Protein AF-D1FQF5-F1 (afdb_monomer_lite)

Foldseek 3Di:
DDWFDKAFPDDDQFKTKIKTAPDPCSVPDPCQVVADWQDKDKDWAADFKDKDKAASPPFAFGMKMKMKGHFPPPKDKTKDDQDPNRRITIMIIGGHGIIMMIITGGDPVVVVPD

Secondary structure (DSSP, 8-state):
-B--EEEEEEE-SSEEEEEEESSGGGGT-GGGTTSPEEEEEEEEESSS--EEEEE-TTS-EEEEEEEEEESSS--EEEEEEEETTTTEEEEEEE-SSEEEEEEEEE-TTTTT--

Radius of gyration: 13.71 Å; chains: 1; bounding box: 36×29×36 Å

Structure (mmCIF, N/CA/C/O backbone):
data_AF-D1FQF5-F1
#
_entry.id   AF-D1FQF5-F1
#
loop_
_atom_site.group_PDB
_atom_site.id
_atom_site.type_symbol
_atom_site.label_atom_id
_atom_site.label_alt_id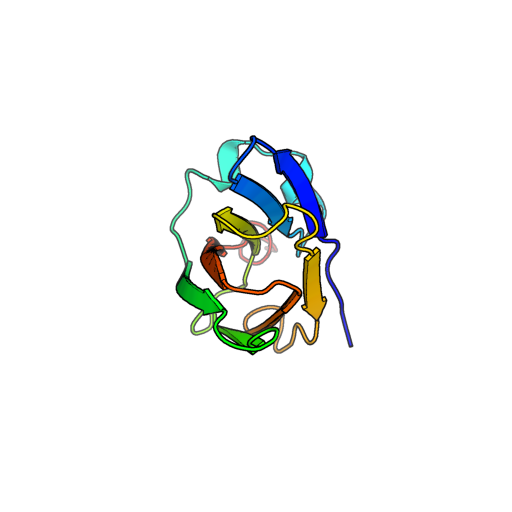
_atom_site.label_comp_id
_atom_site.label_asym_id
_atom_site.label_entity_id
_atom_site.label_seq_id
_atom_site.pdbx_PDB_ins_code
_atom_site.Cartn_x
_atom_site.Cartn_y
_atom_site.Cartn_z
_atom_site.occupancy
_atom_site.B_iso_or_equiv
_atom_site.auth_seq_id
_atom_site.auth_comp_id
_atom_site.auth_asym_id
_atom_site.auth_atom_id
_atom_site.pdbx_PDB_model_num
ATOM 1 N N . ILE A 1 1 ? -10.683 -15.275 5.434 1.00 58.03 1 ILE A N 1
ATOM 2 C CA . ILE A 1 1 ? -9.570 -14.389 5.011 1.00 58.03 1 ILE A CA 1
ATOM 3 C C . ILE A 1 1 ? -10.173 -13.305 4.136 1.00 58.03 1 ILE A C 1
ATOM 5 O O . ILE A 1 1 ? -10.857 -13.656 3.186 1.00 58.03 1 ILE A O 1
ATOM 9 N N . TYR A 1 2 ? -9.998 -12.029 4.478 1.00 70.50 2 TYR A N 1
ATOM 10 C CA . TYR A 1 2 ? -10.491 -10.929 3.647 1.00 70.50 2 TYR A CA 1
ATOM 11 C C . TYR A 1 2 ? -9.377 -10.439 2.708 1.00 70.50 2 TYR A C 1
ATOM 13 O O . TYR A 1 2 ? -8.240 -10.237 3.147 1.00 70.50 2 TYR A O 1
ATOM 21 N N . SER A 1 3 ? -9.710 -10.266 1.428 1.00 77.06 3 SER A N 1
ATOM 22 C CA . SER A 1 3 ? -8.819 -9.786 0.369 1.00 77.06 3 SER A CA 1
ATOM 23 C C . SER A 1 3 ? -9.442 -8.532 -0.247 1.00 77.06 3 SER A C 1
ATOM 25 O O . SER A 1 3 ? -10.386 -8.668 -1.024 1.00 77.06 3 SER A O 1
ATOM 27 N N . PRO A 1 4 ? -8.993 -7.315 0.115 1.00 77.38 4 PRO A N 1
ATOM 28 C CA . PRO A 1 4 ? -9.527 -6.099 -0.482 1.00 77.38 4 PRO A CA 1
ATOM 29 C C . PRO A 1 4 ? -9.270 -6.072 -1.978 1.00 77.38 4 PRO A C 1
ATOM 31 O O . PRO A 1 4 ? -8.273 -6.601 -2.473 1.00 77.38 4 PRO A O 1
ATOM 34 N N . ALA A 1 5 ? -10.169 -5.404 -2.690 1.00 80.00 5 ALA A N 1
ATOM 35 C CA . ALA A 1 5 ? -9.998 -5.197 -4.110 1.00 80.00 5 ALA A CA 1
ATOM 36 C C . ALA A 1 5 ? -8.831 -4.226 -4.360 1.00 80.00 5 ALA A C 1
ATOM 38 O O . ALA A 1 5 ? -8.759 -3.137 -3.775 1.00 80.00 5 ALA A O 1
ATOM 39 N N . VAL A 1 6 ? -7.919 -4.648 -5.235 1.00 83.81 6 VAL A N 1
ATOM 40 C CA . VAL A 1 6 ? -6.778 -3.864 -5.708 1.00 83.81 6 VAL A CA 1
ATOM 41 C C . VAL A 1 6 ? -7.063 -3.455 -7.145 1.00 83.81 6 VAL A C 1
ATOM 43 O O . VAL A 1 6 ? -7.310 -4.302 -7.999 1.00 83.81 6 VAL A O 1
ATOM 46 N N . TRP A 1 7 ? -7.019 -2.156 -7.413 1.00 80.44 7 TRP A N 1
ATOM 47 C CA . TRP A 1 7 ? -7.372 -1.583 -8.706 1.00 80.44 7 TRP A CA 1
ATOM 48 C C . TRP A 1 7 ? -6.175 -0.831 -9.265 1.00 80.44 7 TRP A C 1
ATOM 50 O O . TRP A 1 7 ? -5.660 0.084 -8.624 1.00 80.44 7 TRP A O 1
ATOM 60 N N . GLN A 1 8 ? -5.726 -1.186 -10.468 1.00 83.88 8 GLN A N 1
ATOM 61 C CA . GLN A 1 8 ? -4.747 -0.365 -11.174 1.00 83.88 8 GLN A CA 1
ATOM 62 C C . GLN A 1 8 ? -5.419 0.949 -11.580 1.00 83.88 8 GLN A C 1
ATOM 64 O O . GLN A 1 8 ? -6.383 0.935 -12.341 1.00 83.88 8 GLN A O 1
ATOM 69 N N . HIS A 1 9 ? -4.904 2.079 -11.100 1.00 79.94 9 HIS A N 1
ATOM 70 C CA . HIS A 1 9 ? -5.506 3.385 -11.375 1.00 79.94 9 HIS A CA 1
ATOM 71 C C . HIS A 1 9 ? -4.713 4.201 -12.404 1.00 79.94 9 HIS A C 1
ATOM 73 O O . HIS A 1 9 ? -5.243 5.140 -12.989 1.00 79.94 9 HIS A O 1
ATOM 79 N N . SER A 1 10 ? -3.423 3.906 -12.598 1.00 84.56 10 SER A N 1
ATOM 80 C CA . SER A 1 10 ? -2.608 4.551 -13.633 1.00 84.56 10 SER A CA 1
ATOM 81 C C . SER A 1 10 ? -1.369 3.729 -13.967 1.00 84.56 10 SER A C 1
ATOM 83 O O . SER A 1 10 ? -0.883 2.948 -13.145 1.00 84.56 10 SER A O 1
ATOM 85 N N . ARG A 1 11 ? -0.855 3.920 -15.184 1.00 86.00 11 ARG A N 1
ATOM 86 C CA . ARG A 1 11 ? 0.350 3.263 -15.683 1.00 86.00 11 ARG A CA 1
ATOM 87 C C . ARG A 1 11 ? 1.102 4.182 -16.640 1.00 86.00 11 ARG A C 1
ATOM 89 O O . ARG A 1 11 ? 0.494 4.794 -17.512 1.00 86.00 11 ARG A O 1
ATOM 96 N N . THR A 1 12 ? 2.416 4.242 -16.481 1.00 85.94 12 THR A N 1
ATOM 97 C CA . THR A 1 12 ? 3.375 4.807 -17.437 1.00 85.94 12 THR A CA 1
ATOM 98 C C . THR A 1 12 ? 4.284 3.688 -17.958 1.00 85.94 12 THR A C 1
ATOM 100 O O . THR A 1 12 ? 4.120 2.522 -17.590 1.00 85.94 12 THR A O 1
ATOM 103 N N . SER A 1 13 ? 5.251 4.018 -18.816 1.00 80.38 13 SER A N 1
ATOM 104 C CA . SER A 1 13 ? 6.217 3.049 -19.355 1.00 80.38 13 SER A CA 1
ATOM 105 C C . SER A 1 13 ? 7.047 2.342 -18.277 1.00 80.38 13 SER A C 1
ATOM 107 O O . SER A 1 13 ? 7.427 1.194 -18.472 1.00 80.38 13 SER A O 1
ATOM 109 N N . ASN A 1 14 ? 7.301 2.996 -17.139 1.00 85.25 14 ASN A N 1
ATOM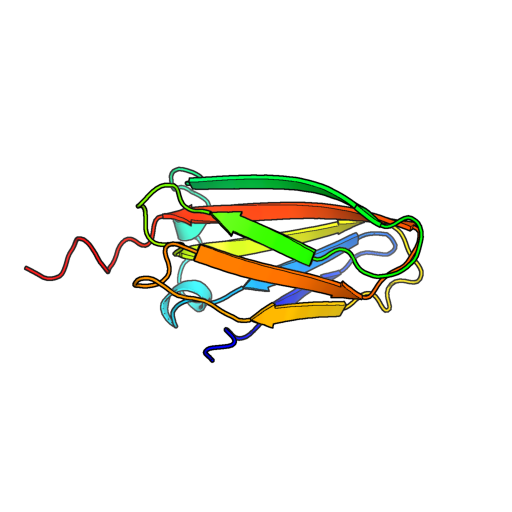 110 C CA . ASN A 1 14 ? 8.176 2.490 -16.078 1.00 85.25 14 ASN A CA 1
ATOM 111 C C . ASN A 1 14 ? 7.507 2.377 -14.703 1.00 85.25 14 ASN A C 1
ATOM 113 O O . ASN A 1 14 ? 8.170 1.981 -13.749 1.00 85.25 14 ASN A O 1
ATOM 117 N N . GLN A 1 15 ? 6.235 2.753 -14.570 1.00 89.25 15 GLN A N 1
ATOM 118 C CA . GLN A 1 15 ? 5.563 2.816 -13.279 1.00 89.25 15 GLN A CA 1
ATOM 119 C C . GLN A 1 15 ? 4.111 2.371 -13.392 1.00 89.25 15 GLN A C 1
ATOM 121 O O . GLN A 1 15 ? 3.383 2.781 -14.295 1.00 89.25 15 GLN A O 1
ATOM 126 N N . VAL A 1 16 ? 3.660 1.594 -12.416 1.00 88.81 16 VAL A N 1
ATOM 127 C CA . VAL A 1 16 ? 2.257 1.222 -12.242 1.00 88.81 16 VAL A CA 1
ATOM 128 C C . VAL A 1 16 ? 1.810 1.671 -10.862 1.00 88.81 16 VAL A C 1
ATOM 130 O O . VAL A 1 16 ? 2.519 1.464 -9.877 1.00 88.81 16 VAL A O 1
ATOM 133 N N . LYS A 1 17 ? 0.635 2.293 -10.780 1.00 88.94 17 LYS A N 1
ATOM 134 C CA . LYS A 1 17 ? 0.034 2.667 -9.504 1.00 88.94 17 LYS A CA 1
ATOM 135 C C . LYS A 1 17 ? -1.285 1.943 -9.289 1.00 88.94 17 LYS A C 1
ATOM 137 O O . LYS A 1 17 ? -2.151 1.912 -10.170 1.00 88.94 17 LYS A O 1
ATOM 142 N N . PHE A 1 18 ? -1.442 1.422 -8.084 1.00 87.44 18 PHE A N 1
ATOM 143 C CA . PHE A 1 18 ? -2.615 0.710 -7.618 1.00 87.44 18 PHE A CA 1
ATOM 144 C C . PHE A 1 18 ? -3.250 1.450 -6.448 1.00 87.44 18 PHE A C 1
ATOM 146 O O . PHE A 1 18 ? -2.556 2.000 -5.591 1.00 87.44 18 PHE A O 1
ATOM 153 N N . CYS A 1 19 ? -4.573 1.410 -6.404 1.00 85.19 19 CYS A N 1
ATOM 154 C CA . CYS A 1 19 ? -5.358 1.747 -5.231 1.00 85.19 19 CYS A CA 1
ATOM 155 C C . CYS A 1 19 ? -5.824 0.452 -4.573 1.00 85.19 19 CYS A C 1
ATOM 157 O O . CYS A 1 19 ? -6.314 -0.457 -5.244 1.00 85.19 19 CYS A O 1
ATOM 159 N N . LEU A 1 20 ? -5.693 0.377 -3.257 1.00 83.50 20 LEU A N 1
ATOM 160 C CA . LEU A 1 20 ? -6.241 -0.700 -2.453 1.00 83.50 20 LEU A CA 1
ATOM 161 C C . LEU A 1 20 ? -7.406 -0.162 -1.634 1.00 83.50 20 LEU A C 1
ATOM 163 O O . LEU A 1 20 ? -7.238 0.711 -0.777 1.00 83.50 20 LEU A O 1
ATOM 167 N N . ASN A 1 21 ? -8.585 -0.718 -1.897 1.00 74.94 21 ASN A N 1
ATOM 168 C CA . ASN A 1 21 ? -9.804 -0.353 -1.198 1.00 74.94 21 ASN A CA 1
ATOM 169 C C . ASN A 1 21 ? -10.053 -1.344 -0.078 1.00 74.94 21 ASN A C 1
ATOM 171 O O . ASN A 1 21 ? -10.636 -2.406 -0.285 1.00 74.94 21 ASN A O 1
ATOM 175 N N . THR A 1 22 ? -9.633 -0.979 1.126 1.00 69.19 22 THR A N 1
ATOM 176 C CA . THR A 1 22 ? -10.102 -1.664 2.332 1.00 69.19 22 THR A CA 1
ATOM 177 C C . THR A 1 22 ? -11.581 -1.363 2.596 1.00 69.19 22 THR A C 1
ATOM 179 O O . THR A 1 22 ? -12.258 -2.142 3.253 1.00 69.19 22 THR A O 1
ATOM 182 N N . TYR A 1 23 ? -12.115 -0.263 2.052 1.00 69.81 23 TYR A N 1
ATOM 183 C CA . TYR A 1 23 ? -13.515 0.141 2.193 1.00 69.81 23 TYR A CA 1
ATOM 184 C C . TYR A 1 23 ? -14.019 0.836 0.918 1.00 69.81 23 TYR A C 1
ATOM 186 O O . TYR A 1 23 ? -13.252 1.507 0.225 1.00 69.81 23 TYR A O 1
ATOM 194 N N . ASP A 1 24 ? -15.322 0.750 0.639 1.00 65.25 24 ASP A N 1
ATOM 195 C CA . ASP A 1 24 ? -15.937 1.254 -0.605 1.00 65.25 24 ASP A CA 1
ATOM 196 C C . ASP A 1 24 ? -15.773 2.765 -0.842 1.00 65.25 24 ASP A C 1
ATOM 198 O O . ASP A 1 24 ? -15.776 3.230 -1.984 1.00 65.25 24 ASP A O 1
ATOM 202 N N . TYR A 1 25 ? -15.602 3.562 0.219 1.00 68.50 25 TYR A N 1
ATOM 203 C CA . TYR A 1 25 ? -15.465 5.020 0.104 1.00 68.50 25 TYR A CA 1
ATOM 204 C C . TYR A 1 25 ? -14.140 5.457 -0.543 1.00 68.50 25 TYR A C 1
ATOM 206 O O . TYR A 1 25 ? -14.040 6.584 -1.040 1.00 68.50 25 TYR A O 1
ATOM 214 N N . CYS A 1 26 ? -13.137 4.575 -0.560 1.00 67.81 26 CYS A N 1
ATOM 215 C CA . CYS A 1 26 ? -11.823 4.838 -1.138 1.00 67.81 26 CYS A CA 1
ATOM 216 C C . CYS A 1 26 ? -11.887 5.162 -2.638 1.00 67.81 26 CYS A C 1
ATOM 218 O O . CYS A 1 26 ? -11.076 5.938 -3.133 1.00 67.81 26 CYS A O 1
ATOM 220 N N . ASN A 1 27 ? -12.914 4.665 -3.336 1.00 58.69 27 ASN A N 1
ATOM 221 C CA . ASN A 1 27 ? -13.178 4.969 -4.743 1.00 58.69 27 ASN A CA 1
ATOM 222 C C . ASN A 1 27 ? -13.800 6.351 -4.990 1.00 58.69 27 ASN A C 1
ATOM 224 O O . ASN A 1 27 ? -13.822 6.814 -6.126 1.00 58.69 27 ASN A O 1
ATOM 228 N N . LYS A 1 28 ? -14.361 6.997 -3.962 1.00 56.69 28 LYS A N 1
ATOM 229 C CA . LYS A 1 28 ? -15.226 8.180 -4.126 1.00 56.69 28 LYS A CA 1
ATOM 230 C C . LYS A 1 28 ? -14.602 9.479 -3.626 1.00 56.69 28 LYS A C 1
ATOM 232 O O . LYS A 1 28 ? -15.234 10.526 -3.713 1.00 56.69 28 LYS A O 1
ATOM 237 N N . THR A 1 29 ? -13.390 9.440 -3.072 1.00 52.81 29 THR A N 1
ATOM 238 C CA . THR A 1 29 ? -12.817 10.603 -2.385 1.00 52.81 29 THR A CA 1
ATOM 239 C C . THR A 1 29 ? -11.353 10.850 -2.758 1.00 52.81 29 THR A C 1
ATOM 241 O O . THR A 1 29 ? -10.442 10.222 -2.233 1.00 52.81 29 THR A O 1
ATOM 244 N N . ASN A 1 30 ? -11.105 11.882 -3.578 1.00 54.28 30 ASN A N 1
ATOM 245 C CA . ASN A 1 30 ? -9.764 12.472 -3.763 1.00 54.28 30 ASN A CA 1
ATOM 246 C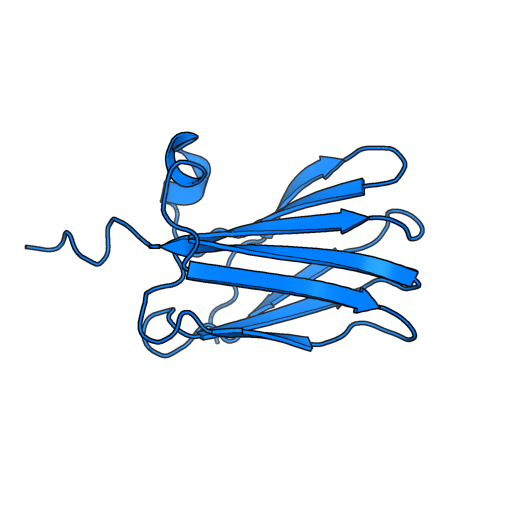 C . ASN A 1 30 ? -9.146 12.957 -2.429 1.00 54.28 30 ASN A C 1
ATOM 248 O O . ASN A 1 30 ? -7.932 13.096 -2.305 1.00 54.28 30 ASN A O 1
ATOM 252 N N . ASN A 1 31 ? -9.987 13.157 -1.408 1.00 54.88 31 ASN A N 1
ATOM 253 C CA . ASN A 1 31 ? -9.631 13.603 -0.059 1.00 54.88 31 ASN A CA 1
ATOM 254 C C . ASN A 1 31 ? -8.928 12.551 0.812 1.00 54.88 31 ASN A C 1
ATOM 256 O O . ASN A 1 31 ? -8.598 12.845 1.959 1.00 54.88 31 ASN A O 1
ATOM 260 N N . VAL A 1 32 ? -8.710 11.321 0.341 1.00 55.56 32 VAL A N 1
ATOM 261 C CA . VAL A 1 32 ? -7.968 10.348 1.159 1.00 55.56 32 VAL A CA 1
ATOM 262 C C . VAL A 1 32 ? -6.473 10.669 1.185 1.00 55.56 32 VAL A C 1
ATOM 264 O O . VAL A 1 32 ? -5.828 10.521 2.220 1.00 55.56 32 VAL A O 1
ATOM 267 N N . ARG A 1 33 ? -5.943 11.218 0.086 1.00 59.06 33 ARG A N 1
ATOM 268 C CA . ARG A 1 33 ? -4.532 11.621 -0.047 1.00 59.06 33 ARG A CA 1
ATOM 269 C C . ARG A 1 33 ? -4.146 12.829 0.808 1.00 59.06 33 ARG A C 1
ATOM 271 O O . ARG A 1 33 ? -2.962 13.068 1.013 1.00 59.06 33 ARG A O 1
ATOM 278 N N . THR A 1 34 ? -5.121 13.591 1.302 1.00 59.09 34 THR A N 1
ATOM 279 C CA . THR A 1 34 ? -4.894 14.786 2.133 1.00 59.09 34 THR A CA 1
ATOM 280 C C . THR A 1 34 ? -4.804 14.466 3.628 1.00 59.09 34 THR A C 1
ATOM 282 O O . THR A 1 34 ? -4.677 15.368 4.452 1.00 59.09 34 THR A O 1
ATOM 285 N N . ARG A 1 35 ? -4.883 13.183 4.002 1.00 67.69 35 ARG A N 1
ATOM 286 C CA . ARG A 1 35 ? -4.916 12.719 5.395 1.00 67.69 35 ARG A CA 1
ATOM 287 C C . ARG A 1 35 ? -3.548 12.239 5.874 1.00 67.69 35 ARG A C 1
ATOM 289 O O . ARG A 1 35 ? -2.645 11.968 5.084 1.00 67.69 35 ARG A O 1
ATOM 296 N N . ALA A 1 36 ? -3.429 12.084 7.193 1.00 72.69 36 ALA A N 1
ATOM 297 C CA . ALA A 1 36 ? -2.240 11.526 7.819 1.00 72.69 36 ALA A CA 1
ATOM 298 C C . ALA A 1 36 ? -1.981 10.097 7.319 1.00 72.69 36 ALA A C 1
ATOM 300 O O . ALA A 1 36 ? -2.853 9.221 7.366 1.00 72.69 36 ALA A O 1
ATOM 301 N N . LYS A 1 37 ? -0.758 9.877 6.843 1.00 87.56 37 LYS A N 1
ATOM 302 C CA . LYS A 1 37 ? -0.258 8.560 6.466 1.00 87.56 37 LYS A CA 1
ATOM 303 C C . LYS A 1 37 ? -0.011 7.753 7.739 1.00 87.56 37 LYS A C 1
ATOM 305 O O . LYS A 1 37 ? 0.716 8.205 8.618 1.00 87.56 37 LYS A O 1
ATOM 310 N N . VAL A 1 38 ? -0.626 6.579 7.842 1.00 88.38 38 VAL A N 1
ATOM 311 C CA . VAL A 1 38 ? -0.488 5.682 9.006 1.00 88.38 38 VAL A CA 1
ATOM 312 C C . VAL A 1 38 ? 0.593 4.633 8.804 1.00 88.38 38 VAL A C 1
ATOM 314 O O . VAL A 1 38 ? 1.138 4.114 9.771 1.00 88.38 38 VAL A O 1
ATOM 317 N N . PHE A 1 39 ? 0.916 4.332 7.549 1.00 90.31 39 PHE A N 1
ATOM 318 C CA . PHE A 1 39 ? 1.947 3.371 7.200 1.00 90.31 39 PHE A CA 1
ATOM 319 C C . PHE A 1 39 ? 2.600 3.766 5.879 1.00 90.31 39 PHE A C 1
ATOM 321 O O . PHE A 1 39 ? 1.913 4.100 4.910 1.00 90.31 39 PHE A O 1
ATOM 328 N N . GLU A 1 40 ? 3.928 3.691 5.838 1.00 92.88 40 GLU A N 1
ATOM 329 C CA . GLU A 1 40 ? 4.708 3.729 4.608 1.00 92.88 40 GLU A CA 1
ATOM 330 C C . GLU A 1 40 ? 5.731 2.597 4.620 1.00 92.88 40 GLU A C 1
ATOM 332 O O . GLU A 1 40 ? 6.455 2.414 5.599 1.00 92.88 40 GLU A O 1
ATOM 337 N N . LYS A 1 41 ? 5.833 1.865 3.511 1.00 94.00 41 LYS A N 1
ATOM 338 C CA . LYS A 1 41 ? 6.909 0.898 3.310 1.00 94.00 41 LYS A CA 1
ATOM 339 C C . LYS A 1 41 ? 7.452 0.992 1.900 1.00 94.00 41 LYS A C 1
ATOM 341 O O . LYS A 1 41 ? 6.700 0.896 0.933 1.00 94.00 41 LYS A O 1
ATOM 346 N N . LYS A 1 42 ? 8.771 1.126 1.808 1.00 94.31 42 LYS A N 1
ATOM 347 C CA . LYS A 1 42 ? 9.529 1.097 0.557 1.00 94.31 42 LYS A CA 1
ATOM 348 C C . LYS A 1 42 ? 10.419 -0.138 0.519 1.00 94.31 42 LYS A C 1
ATOM 350 O O . LYS A 1 42 ? 10.806 -0.649 1.573 1.00 94.31 42 LYS A O 1
ATOM 355 N N . GLY A 1 43 ? 10.723 -0.608 -0.679 1.00 91.88 43 GLY A N 1
ATOM 356 C CA . GLY A 1 43 ? 11.645 -1.716 -0.892 1.00 91.88 43 GLY A CA 1
ATOM 357 C C . GLY A 1 43 ? 11.780 -2.068 -2.363 1.00 91.88 43 GLY A C 1
ATOM 358 O O . GLY A 1 43 ? 11.277 -1.356 -3.231 1.00 91.88 43 GLY A O 1
ATOM 359 N N . GLU A 1 44 ? 12.462 -3.174 -2.628 1.00 90.50 44 GLU A N 1
ATOM 360 C CA . GLU A 1 44 ? 12.701 -3.689 -3.972 1.00 90.50 44 GLU A CA 1
ATOM 361 C C . GLU A 1 44 ? 12.531 -5.210 -4.009 1.00 90.50 44 GLU A C 1
ATOM 363 O O . GLU A 1 44 ? 12.857 -5.913 -3.051 1.00 90.50 44 GLU A O 1
ATOM 368 N N . THR A 1 45 ? 12.009 -5.732 -5.115 1.00 88.50 45 THR A N 1
ATOM 369 C CA . THR A 1 45 ? 11.918 -7.173 -5.363 1.00 88.50 45 THR A CA 1
ATOM 370 C C . THR A 1 45 ? 13.196 -7.634 -6.069 1.00 88.50 45 THR A C 1
ATOM 372 O O . THR A 1 45 ? 13.469 -7.170 -7.176 1.00 88.50 45 THR A O 1
ATOM 375 N N . ARG A 1 46 ? 13.971 -8.556 -5.484 1.00 78.81 46 ARG A N 1
ATOM 376 C CA . ARG A 1 46 ? 15.173 -9.114 -6.142 1.00 78.81 46 ARG A CA 1
ATOM 377 C C . ARG A 1 46 ? 14.896 -10.441 -6.849 1.00 78.81 46 ARG A C 1
ATOM 379 O O . ARG A 1 46 ? 15.150 -10.549 -8.041 1.00 78.81 46 ARG A O 1
ATOM 386 N N . TYR A 1 47 ? 14.314 -11.410 -6.142 1.00 70.94 47 TYR A N 1
ATOM 387 C CA . TYR A 1 47 ? 13.985 -12.737 -6.672 1.00 70.94 47 TYR A CA 1
ATOM 388 C C . TYR A 1 47 ? 12.605 -13.158 -6.167 1.00 70.94 47 TYR A C 1
ATOM 390 O O . TYR A 1 47 ? 12.451 -13.561 -5.016 1.00 70.94 47 TYR A O 1
ATOM 398 N N . GLY A 1 48 ? 11.592 -13.023 -7.021 1.00 68.25 48 GLY A N 1
ATOM 399 C CA . GLY A 1 48 ? 10.207 -13.276 -6.641 1.00 68.25 48 GLY A CA 1
ATOM 400 C C . GLY A 1 48 ? 9.611 -12.201 -5.729 1.00 68.25 48 GLY A C 1
ATOM 401 O O . GLY A 1 48 ? 10.238 -11.202 -5.369 1.00 68.25 48 GLY A O 1
ATOM 402 N N . GLY A 1 49 ? 8.339 -12.404 -5.411 1.00 74.44 49 GLY A N 1
ATOM 403 C CA . GLY A 1 49 ? 7.506 -11.411 -4.765 1.00 74.44 49 GLY A CA 1
ATOM 404 C C . GLY A 1 49 ? 7.592 -11.386 -3.248 1.00 74.44 49 GLY A C 1
ATOM 405 O O . GLY A 1 49 ? 7.109 -12.344 -2.643 1.00 74.44 49 GLY A O 1
ATOM 406 N N . PRO A 1 50 ? 8.136 -10.331 -2.608 1.00 84.06 50 PRO A N 1
ATOM 407 C CA . PRO A 1 50 ? 8.178 -10.260 -1.157 1.00 84.06 50 PRO A CA 1
ATOM 408 C C . PRO A 1 50 ? 6.773 -10.081 -0.583 1.00 84.06 50 PRO A C 1
ATOM 410 O O . PRO A 1 50 ? 5.941 -9.353 -1.137 1.00 84.06 50 PRO A O 1
ATOM 413 N N . ASP A 1 51 ? 6.549 -10.705 0.572 1.00 89.69 51 ASP A N 1
ATOM 414 C CA . ASP A 1 51 ? 5.417 -10.383 1.429 1.00 89.69 51 ASP A CA 1
ATOM 415 C C . ASP A 1 51 ? 5.716 -9.086 2.184 1.00 89.69 51 ASP A C 1
ATOM 417 O O . ASP A 1 51 ? 6.669 -8.971 2.957 1.00 89.69 51 ASP A O 1
ATOM 421 N N . VAL A 1 52 ? 4.879 -8.086 1.953 1.00 91.38 52 VAL A N 1
ATOM 422 C CA . VAL A 1 52 ? 4.899 -6.804 2.641 1.00 91.38 52 VAL A CA 1
ATOM 423 C C . VAL A 1 52 ? 3.850 -6.849 3.739 1.00 91.38 52 VAL A C 1
ATOM 425 O O . VAL A 1 52 ? 2.647 -6.795 3.477 1.00 91.38 52 VAL A O 1
ATOM 428 N N . LEU A 1 53 ? 4.318 -6.951 4.980 1.00 92.44 53 LEU A N 1
ATOM 429 C CA . LEU A 1 53 ? 3.464 -6.870 6.159 1.00 92.44 53 LEU A CA 1
ATOM 430 C C . LEU A 1 53 ? 3.034 -5.420 6.384 1.00 92.44 53 LEU A C 1
ATOM 432 O O . LEU A 1 53 ? 3.865 -4.521 6.525 1.00 92.44 53 LEU A O 1
ATOM 436 N N . LEU A 1 54 ? 1.724 -5.209 6.418 1.00 91.44 54 LEU A N 1
ATOM 437 C CA . LEU A 1 54 ? 1.092 -3.927 6.684 1.00 91.44 54 LEU A CA 1
ATOM 438 C C . LEU A 1 54 ? 0.722 -3.863 8.163 1.00 91.44 54 LEU A C 1
ATOM 440 O O . LEU A 1 54 ? 0.041 -4.758 8.668 1.00 91.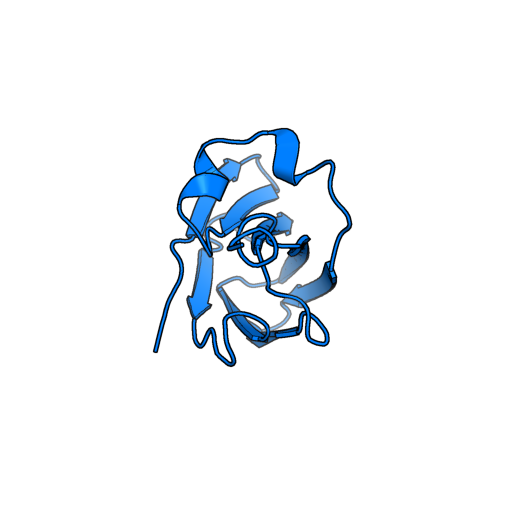44 54 LEU A O 1
ATOM 444 N N . ASN A 1 55 ? 1.138 -2.800 8.847 1.00 91.12 55 ASN A N 1
ATOM 445 C CA . ASN A 1 55 ? 0.820 -2.580 10.253 1.00 91.12 55 ASN A CA 1
ATOM 446 C C . ASN A 1 55 ? 0.475 -1.106 10.487 1.00 91.12 55 ASN A C 1
ATOM 448 O O . ASN A 1 55 ? 1.329 -0.235 10.350 1.00 91.12 55 ASN A O 1
ATOM 452 N N . GLY A 1 56 ? -0.780 -0.838 10.837 1.00 86.94 56 GLY A N 1
ATOM 453 C CA . GLY A 1 56 ? -1.283 0.493 11.166 1.00 86.94 56 GLY A CA 1
ATOM 454 C C . GLY A 1 56 ? -0.995 0.934 12.604 1.00 86.94 56 GLY A C 1
ATOM 455 O O . GLY A 1 56 ? -1.482 1.985 13.006 1.00 86.94 56 GLY A O 1
ATOM 456 N N . ASN A 1 57 ? -0.249 0.155 13.399 1.00 88.12 57 ASN A N 1
ATOM 457 C CA . ASN A 1 57 ? 0.092 0.445 14.799 1.00 88.12 57 ASN A CA 1
ATOM 458 C C . ASN A 1 57 ? -1.146 0.769 15.657 1.00 88.12 57 ASN A C 1
ATOM 460 O O . ASN A 1 57 ? -1.201 1.780 16.353 1.00 88.12 57 ASN A O 1
ATOM 464 N N . GLY A 1 58 ? -2.176 -0.076 15.555 1.00 85.38 58 GLY A N 1
ATOM 465 C CA . GLY A 1 58 ? -3.460 0.109 16.242 1.00 85.38 58 GLY A CA 1
ATOM 466 C C . GLY A 1 58 ? -4.444 1.037 15.520 1.00 85.38 58 GLY A C 1
ATOM 467 O O . GLY A 1 58 ? -5.620 1.065 15.880 1.00 85.38 58 GLY A O 1
ATOM 468 N N . LYS A 1 59 ? -4.019 1.743 14.464 1.00 86.75 59 LYS A N 1
ATOM 469 C CA . LYS A 1 59 ? -4.916 2.507 13.589 1.00 86.75 59 LYS A CA 1
ATOM 470 C C . LYS A 1 59 ? -5.458 1.651 12.453 1.00 86.75 59 LYS A C 1
ATOM 472 O O . LYS A 1 59 ? -4.758 0.798 11.909 1.00 86.75 59 LYS A O 1
ATOM 477 N N . HIS A 1 60 ? -6.707 1.900 12.071 1.00 86.38 60 HIS A N 1
ATOM 478 C CA . HIS A 1 60 ? -7.341 1.190 10.964 1.00 86.38 60 HIS A CA 1
ATOM 479 C C . HIS A 1 60 ? -6.728 1.631 9.629 1.00 86.38 60 HIS A C 1
ATOM 481 O O . HIS A 1 60 ? -6.744 2.819 9.289 1.00 86.38 60 HIS A O 1
ATOM 487 N N . LEU A 1 61 ? -6.236 0.662 8.856 1.00 85.31 61 LEU A N 1
ATOM 488 C CA . LEU A 1 61 ? -5.769 0.850 7.489 1.00 85.31 61 LEU A CA 1
ATOM 489 C C . LEU A 1 61 ? -6.977 1.200 6.612 1.00 85.31 61 LEU A C 1
ATOM 491 O O . LEU A 1 61 ? -7.829 0.360 6.317 1.00 85.31 61 LEU A O 1
ATOM 495 N N . GLY A 1 62 ? -7.066 2.468 6.226 1.00 81.94 62 GLY A N 1
ATOM 496 C CA . GLY A 1 62 ? -7.993 2.963 5.220 1.00 81.94 62 GLY A CA 1
ATOM 497 C C . GLY A 1 62 ? -7.445 2.696 3.824 1.00 81.94 62 GLY A C 1
ATOM 498 O O . GLY A 1 62 ? -6.906 1.624 3.547 1.00 81.94 62 GLY A O 1
ATOM 499 N N . CYS A 1 63 ? -7.579 3.669 2.931 1.00 83.38 63 CYS A N 1
ATOM 500 C CA . CYS A 1 63 ? -7.196 3.478 1.538 1.00 83.38 63 CYS A CA 1
ATOM 501 C C . CYS A 1 63 ? -5.678 3.351 1.403 1.00 83.38 63 CYS A C 1
ATOM 503 O O . CYS A 1 63 ? -4.920 4.075 2.056 1.00 83.38 63 CYS A O 1
ATOM 505 N N . GLY A 1 64 ? -5.258 2.414 0.560 1.00 86.75 64 GLY A N 1
ATOM 506 C CA . GLY A 1 64 ? -3.861 2.177 0.239 1.00 86.75 64 GLY A CA 1
ATOM 507 C C . GLY A 1 64 ? -3.519 2.695 -1.150 1.00 86.75 64 GLY A C 1
ATOM 508 O O . GLY A 1 64 ? -4.282 2.515 -2.095 1.00 86.75 64 GLY A O 1
ATOM 509 N N . GLU A 1 65 ? -2.346 3.291 -1.278 1.00 88.88 65 GLU A N 1
ATOM 510 C CA . GLU A 1 65 ? -1.713 3.630 -2.542 1.00 88.88 65 GLU A CA 1
ATOM 511 C C . GLU A 1 65 ? -0.432 2.841 -2.682 1.00 88.88 65 GLU A C 1
ATOM 513 O O . GLU A 1 65 ? 0.428 2.854 -1.798 1.00 88.88 65 GLU A O 1
ATOM 518 N N . ILE A 1 66 ? -0.309 2.145 -3.802 1.00 90.62 66 ILE A N 1
ATOM 519 C CA . ILE A 1 66 ? 0.825 1.275 -4.046 1.00 90.62 66 ILE A CA 1
ATOM 520 C C . ILE A 1 66 ? 1.435 1.661 -5.377 1.00 90.62 66 ILE A C 1
ATOM 522 O O . ILE A 1 66 ? 0.771 1.632 -6.407 1.00 90.62 66 ILE A O 1
ATOM 526 N N . THR A 1 67 ? 2.702 2.049 -5.356 1.00 91.94 67 THR A N 1
ATOM 527 C CA . THR A 1 67 ? 3.457 2.398 -6.559 1.00 91.94 67 THR A CA 1
ATOM 528 C C . THR A 1 67 ? 4.516 1.342 -6.795 1.00 91.94 67 THR A C 1
ATOM 530 O O . THR A 1 67 ? 5.289 1.046 -5.888 1.00 91.94 67 THR A O 1
ATOM 533 N N . LEU A 1 68 ? 4.547 0.796 -8.006 1.00 91.19 68 LEU A N 1
ATOM 534 C CA . LEU A 1 68 ? 5.588 -0.091 -8.506 1.00 91.19 68 LEU A CA 1
ATOM 535 C C . LEU A 1 68 ? 6.356 0.630 -9.611 1.00 91.19 68 LEU A C 1
ATOM 537 O O . LEU A 1 68 ? 5.731 1.172 -10.519 1.00 91.19 68 LEU A O 1
ATOM 541 N N . VAL A 1 69 ? 7.684 0.627 -9.546 1.00 91.19 69 VAL A N 1
ATOM 542 C CA . VAL A 1 69 ? 8.583 1.235 -10.536 1.00 91.19 69 VAL A CA 1
ATOM 543 C C . VAL A 1 69 ? 9.567 0.179 -11.035 1.00 91.19 69 VAL A C 1
ATOM 545 O O . VAL A 1 69 ? 10.174 -0.526 -10.232 1.00 91.19 69 VAL A O 1
ATOM 548 N N . GLY A 1 70 ? 9.743 0.083 -12.351 1.00 86.06 70 GLY A N 1
ATOM 549 C CA . GLY A 1 70 ? 10.573 -0.936 -12.999 1.00 86.06 70 GLY A CA 1
ATOM 550 C C . GLY A 1 70 ? 9.823 -2.231 -13.340 1.00 86.06 70 GLY A C 1
ATOM 551 O O . GLY A 1 70 ? 8.592 -2.305 -13.271 1.00 86.06 70 GLY A O 1
ATOM 552 N N . GLY A 1 71 ? 10.577 -3.259 -13.734 1.00 75.88 71 GLY A N 1
ATOM 553 C CA . GLY A 1 71 ? 10.059 -4.527 -14.265 1.00 75.88 71 GLY A CA 1
ATOM 554 C C . GLY A 1 71 ? 9.583 -4.454 -15.724 1.00 75.88 71 GLY A C 1
ATOM 555 O O . GLY A 1 71 ? 9.805 -3.471 -16.426 1.00 75.88 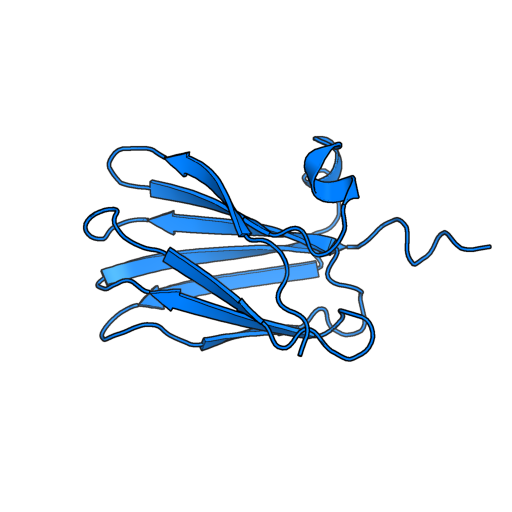71 GLY A O 1
ATOM 556 N N . ASP A 1 72 ? 8.900 -5.507 -16.178 1.00 70.06 72 ASP A N 1
ATOM 557 C CA . ASP A 1 72 ? 8.354 -5.658 -17.542 1.00 70.06 72 ASP A CA 1
ATOM 558 C C . ASP A 1 72 ? 6.944 -5.044 -17.707 1.00 70.06 72 ASP A C 1
ATOM 560 O O . ASP A 1 72 ? 6.285 -5.172 -18.742 1.00 70.06 72 ASP A O 1
ATOM 564 N N . GLY A 1 73 ? 6.447 -4.397 -16.649 1.00 65.56 73 GLY A N 1
ATOM 565 C CA . GLY A 1 73 ? 5.110 -3.823 -16.586 1.00 65.56 73 GLY A CA 1
ATOM 566 C C . GLY A 1 73 ? 3.980 -4.857 -16.494 1.00 65.56 73 GLY A C 1
ATOM 567 O O . GLY A 1 73 ? 2.813 -4.480 -16.575 1.00 65.56 73 GLY A O 1
ATOM 568 N N . ARG A 1 74 ? 4.264 -6.147 -16.303 1.00 74.19 74 ARG A N 1
ATOM 569 C CA . ARG A 1 74 ? 3.249 -7.166 -15.973 1.00 74.19 74 ARG A CA 1
ATOM 570 C C . ARG A 1 74 ? 3.111 -7.381 -14.468 1.00 74.19 74 ARG A C 1
ATOM 572 O O . ARG A 1 74 ? 2.434 -8.310 -14.039 1.00 74.19 74 ARG A O 1
ATOM 579 N N . ASN A 1 75 ? 3.730 -6.507 -13.677 1.00 81.69 75 ASN A N 1
ATOM 580 C CA . ASN A 1 75 ? 3.727 -6.606 -12.229 1.00 81.69 75 ASN A CA 1
ATOM 581 C C . ASN A 1 75 ? 2.298 -6.530 -11.677 1.00 81.69 75 ASN A C 1
ATOM 583 O O . ASN A 1 75 ? 1.556 -5.600 -11.999 1.00 81.69 75 ASN A O 1
ATOM 587 N N . THR A 1 76 ? 1.928 -7.472 -10.815 1.00 84.25 76 THR A N 1
ATOM 588 C CA . THR A 1 76 ? 0.632 -7.473 -10.124 1.00 84.25 76 THR A CA 1
ATOM 589 C C . THR A 1 76 ? 0.825 -7.428 -8.617 1.00 84.25 76 THR A C 1
ATOM 591 O O . THR A 1 76 ? 1.924 -7.631 -8.099 1.00 84.25 76 THR A O 1
ATOM 594 N N . ILE A 1 77 ? -0.244 -7.115 -7.891 1.00 88.88 77 ILE A N 1
ATOM 595 C CA . ILE A 1 77 ? -0.232 -7.087 -6.433 1.00 88.88 77 ILE A CA 1
ATOM 596 C C . ILE A 1 77 ? -1.462 -7.819 -5.936 1.00 88.88 77 ILE A C 1
ATOM 598 O O . ILE A 1 77 ? -2.574 -7.558 -6.393 1.00 88.88 77 ILE A O 1
ATOM 602 N N . ILE A 1 78 ? -1.251 -8.703 -4.971 1.00 89.25 78 ILE A N 1
ATOM 603 C CA . ILE A 1 78 ? -2.323 -9.389 -4.262 1.00 89.25 78 ILE A CA 1
ATOM 604 C C . ILE A 1 78 ? -2.213 -9.001 -2.799 1.00 89.25 78 ILE A C 1
ATOM 606 O O . ILE A 1 78 ? -1.163 -9.175 -2.187 1.00 89.25 78 ILE A O 1
ATOM 610 N N . CYS A 1 79 ? -3.293 -8.481 -2.230 1.00 89.12 79 CYS A N 1
ATOM 611 C CA . CYS A 1 79 ? -3.338 -8.105 -0.827 1.00 89.12 79 CYS A CA 1
ATOM 612 C C . CYS A 1 79 ? -4.433 -8.882 -0.111 1.00 89.12 79 CYS A C 1
ATOM 614 O O . CYS A 1 79 ? -5.572 -8.901 -0.561 1.00 89.12 79 CYS A O 1
ATOM 616 N N . ALA A 1 80 ? -4.088 -9.511 1.006 1.00 87.88 80 ALA A N 1
ATOM 617 C CA . ALA A 1 80 ? -4.950 -10.423 1.740 1.00 87.88 80 ALA A CA 1
ATOM 618 C C . ALA A 1 80 ? -4.638 -10.393 3.244 1.00 87.88 80 ALA A C 1
ATOM 620 O O . ALA A 1 80 ? -3.811 -9.614 3.720 1.00 87.88 80 ALA A O 1
ATOM 621 N N . ASN A 1 81 ? -5.307 -11.268 3.999 1.00 84.88 81 ASN A N 1
ATOM 622 C CA . ASN A 1 81 ? -5.095 -11.459 5.437 1.00 84.88 81 ASN A CA 1
ATOM 623 C C . ASN A 1 81 ? -5.290 -10.187 6.277 1.00 84.88 81 ASN A C 1
ATOM 625 O O . ASN A 1 81 ? -4.654 -10.032 7.320 1.00 84.88 81 ASN A O 1
ATOM 629 N N . PHE A 1 82 ? -6.195 -9.296 5.858 1.00 85.00 82 PHE A N 1
ATOM 630 C CA . PHE A 1 82 ? -6.562 -8.145 6.680 1.00 85.00 82 PHE A CA 1
ATOM 631 C C . PHE A 1 82 ? -7.288 -8.623 7.940 1.00 85.00 82 PHE A C 1
ATOM 633 O O . PHE A 1 82 ? -8.267 -9.369 7.860 1.00 85.00 82 PHE A O 1
ATOM 640 N N . ARG A 1 83 ? -6.770 -8.240 9.109 1.00 80.38 83 ARG A N 1
ATOM 641 C CA . ARG A 1 83 ? -7.177 -8.767 10.422 1.00 80.38 83 ARG A CA 1
ATOM 642 C C . ARG A 1 83 ? -7.220 -7.671 11.482 1.00 80.38 83 ARG A C 1
ATOM 644 O O . ARG A 1 83 ? -6.874 -6.525 11.202 1.00 80.38 83 ARG A O 1
ATOM 651 N N . LYS A 1 84 ? -7.665 -8.032 12.695 1.00 80.94 84 LYS A N 1
ATOM 652 C CA . LYS A 1 84 ? -7.756 -7.131 13.861 1.00 80.94 84 LYS A CA 1
ATOM 653 C C . LYS A 1 84 ? -8.437 -5.806 13.503 1.00 80.94 84 LYS A C 1
ATOM 655 O O . LYS A 1 84 ? -7.847 -4.738 13.638 1.00 80.94 84 LYS A O 1
ATOM 660 N N . ASN A 1 85 ? -9.648 -5.894 12.955 1.00 80.88 85 ASN A N 1
ATOM 661 C CA . ASN A 1 85 ? -10.397 -4.739 12.461 1.00 80.88 85 ASN A CA 1
ATOM 662 C C . ASN A 1 85 ? -9.596 -3.874 11.475 1.00 80.88 85 ASN A C 1
ATOM 664 O O . ASN A 1 85 ? -9.633 -2.655 11.547 1.00 80.88 85 ASN A O 1
ATOM 668 N N . TRP A 1 86 ? -8.897 -4.501 10.526 1.00 82.56 86 TRP A N 1
ATOM 669 C CA . TRP A 1 86 ? -8.155 -3.808 9.466 1.00 82.56 86 TRP A CA 1
ATOM 670 C C . TRP A 1 86 ? -6.960 -2.986 9.945 1.00 82.56 86 TRP A C 1
ATOM 672 O O . TRP A 1 86 ? -6.517 -2.087 9.242 1.00 82.56 86 TRP A O 1
ATOM 682 N N . THR A 1 87 ? -6.416 -3.278 11.121 1.00 88.00 87 THR A N 1
ATOM 683 C CA . THR A 1 87 ? -5.178 -2.642 11.600 1.00 88.00 87 THR A CA 1
ATOM 684 C C . THR A 1 87 ? -3.927 -3.317 11.037 1.00 88.00 87 THR A C 1
ATOM 686 O O . THR A 1 87 ? -2.861 -2.709 10.992 1.00 88.00 87 THR A O 1
ATOM 689 N N . GLU A 1 88 ? -4.050 -4.555 10.557 1.00 90.44 88 GLU A N 1
ATOM 690 C CA . GLU A 1 88 ? -2.958 -5.335 9.975 1.00 90.44 88 GLU A CA 1
ATOM 691 C C . GLU A 1 88 ? -3.413 -6.009 8.678 1.00 90.44 88 GLU A C 1
ATOM 693 O O . GLU A 1 88 ? -4.589 -6.352 8.535 1.00 90.44 88 GLU A O 1
ATOM 698 N N . GLY A 1 89 ? -2.477 -6.244 7.759 1.00 90.88 89 GLY A N 1
ATOM 699 C CA . GLY A 1 89 ? -2.708 -6.950 6.498 1.00 90.88 89 GLY A CA 1
ATOM 700 C C . GLY A 1 89 ? -1.400 -7.377 5.840 1.00 90.88 89 GLY A C 1
ATOM 701 O O . GLY A 1 89 ? -0.317 -7.153 6.379 1.00 90.88 89 GLY A O 1
ATOM 702 N N . MET A 1 90 ? -1.486 -7.996 4.669 1.00 91.94 90 MET A N 1
ATOM 703 C CA . MET A 1 90 ? -0.312 -8.424 3.913 1.00 91.94 90 MET A CA 1
ATOM 704 C C . MET A 1 90 ? -0.533 -8.205 2.424 1.00 91.94 90 MET A C 1
ATOM 706 O O . MET A 1 90 ? -1.616 -8.476 1.910 1.00 91.94 90 MET A O 1
ATOM 710 N N . CYS A 1 91 ? 0.503 -7.753 1.728 1.00 91.62 91 CYS A N 1
ATOM 711 C CA . CYS A 1 91 ? 0.508 -7.633 0.277 1.00 91.62 91 CYS A CA 1
ATOM 712 C C . CYS A 1 91 ? 1.710 -8.351 -0.317 1.00 91.62 91 CYS A C 1
ATOM 714 O O . CYS A 1 91 ? 2.830 -8.133 0.127 1.00 91.62 91 CYS A O 1
ATOM 716 N N . ARG A 1 92 ? 1.488 -9.144 -1.360 1.00 90.88 92 ARG A N 1
ATOM 717 C CA . ARG A 1 92 ? 2.537 -9.760 -2.165 1.00 90.88 92 ARG A CA 1
ATOM 718 C C . ARG A 1 92 ? 2.622 -9.060 -3.509 1.00 90.88 92 ARG A C 1
ATOM 720 O O . ARG A 1 92 ? 1.612 -8.887 -4.193 1.00 90.88 92 ARG A O 1
ATOM 727 N N . ILE A 1 93 ? 3.831 -8.667 -3.888 1.00 89.88 93 ILE A N 1
ATOM 728 C CA . ILE A 1 93 ? 4.106 -8.102 -5.212 1.00 89.88 93 ILE A CA 1
ATOM 729 C C . ILE A 1 93 ? 4.523 -9.233 -6.127 1.00 89.88 93 ILE A C 1
ATOM 731 O O . ILE A 1 93 ? 5.495 -9.899 -5.837 1.00 89.88 93 ILE A O 1
ATOM 735 N N . HIS A 1 94 ? 3.867 -9.433 -7.253 1.00 87.19 94 HIS A N 1
ATOM 736 C CA . HIS A 1 94 ? 4.332 -10.367 -8.269 1.00 87.19 94 HIS A CA 1
ATOM 737 C C . HIS A 1 94 ? 5.087 -9.572 -9.328 1.00 87.19 94 HIS A C 1
ATOM 739 O O . HIS A 1 94 ? 4.476 -8.968 -10.202 1.00 87.19 94 HIS A O 1
ATOM 745 N N . GLY A 1 95 ? 6.410 -9.530 -9.203 1.00 82.62 95 GLY A N 1
ATOM 746 C CA . GLY A 1 95 ? 7.307 -8.805 -10.098 1.00 82.62 95 GLY A CA 1
ATOM 747 C C . GLY A 1 95 ? 8.766 -9.075 -9.739 1.00 82.62 95 GLY A C 1
ATOM 748 O O . GLY A 1 95 ? 9.063 -9.481 -8.614 1.00 82.62 95 GLY A O 1
ATOM 749 N N . VAL A 1 96 ? 9.666 -8.890 -10.702 1.00 85.12 96 VAL A N 1
ATOM 750 C CA . VAL A 1 96 ? 11.119 -9.051 -10.531 1.00 85.12 96 VAL A CA 1
ATOM 751 C C . VAL A 1 96 ? 11.795 -7.724 -10.855 1.00 85.12 96 VAL A C 1
ATOM 753 O O . VAL A 1 96 ? 11.407 -7.062 -11.815 1.00 85.12 96 VAL A O 1
ATOM 756 N N . ALA A 1 97 ? 12.798 -7.339 -10.059 1.00 87.00 97 ALA A N 1
ATOM 757 C CA . ALA A 1 97 ? 13.506 -6.062 -10.188 1.00 87.00 97 ALA A CA 1
ATOM 758 C C . ALA A 1 97 ? 12.568 -4.832 -10.177 1.00 87.00 97 ALA A C 1
ATOM 760 O O . ALA A 1 97 ? 12.699 -3.912 -10.984 1.00 87.00 97 ALA A O 1
ATOM 761 N N . VAL A 1 98 ? 11.600 -4.829 -9.256 1.00 89.12 98 VAL A N 1
ATOM 762 C CA . VAL A 1 98 ? 10.608 -3.767 -9.074 1.00 89.12 98 VAL A CA 1
ATOM 763 C C . VAL A 1 98 ? 10.853 -3.056 -7.752 1.00 89.12 98 VAL A C 1
ATOM 765 O O . VAL A 1 98 ? 10.824 -3.681 -6.691 1.00 89.12 98 VAL A O 1
ATOM 768 N N . ALA A 1 99 ? 11.030 -1.741 -7.798 1.00 91.94 99 ALA A N 1
ATOM 769 C CA . ALA A 1 99 ? 10.963 -0.899 -6.613 1.00 91.94 99 ALA A CA 1
ATOM 770 C C . ALA A 1 99 ? 9.497 -0.643 -6.253 1.00 91.94 99 ALA A C 1
ATOM 772 O O . ALA A 1 99 ? 8.670 -0.383 -7.127 1.00 91.94 99 ALA A O 1
ATOM 773 N N . TYR A 1 100 ? 9.159 -0.695 -4.970 1.00 92.25 100 TYR A N 1
ATOM 774 C CA . TYR A 1 100 ? 7.792 -0.519 -4.506 1.00 92.25 100 TYR A CA 1
ATOM 775 C C . TYR A 1 100 ? 7.677 0.497 -3.380 1.00 92.25 100 TYR A C 1
ATOM 777 O O . TYR A 1 100 ? 8.578 0.673 -2.562 1.00 92.25 100 TYR A O 1
ATOM 785 N N . THR A 1 101 ? 6.521 1.149 -3.314 1.00 93.81 101 THR A N 1
ATOM 786 C CA . THR A 1 101 ? 6.102 1.999 -2.199 1.00 93.81 101 THR A CA 1
ATOM 787 C C . THR A 1 101 ? 4.650 1.696 -1.863 1.00 93.81 101 THR A C 1
ATOM 789 O O . THR A 1 101 ? 3.782 1.891 -2.705 1.00 93.81 101 THR A O 1
ATOM 792 N N . PHE A 1 102 ? 4.386 1.263 -0.634 1.00 92.88 102 PHE A N 1
ATOM 793 C CA . PHE A 1 102 ? 3.050 1.162 -0.051 1.00 92.88 102 PHE A CA 1
ATOM 794 C C . PHE A 1 102 ? 2.838 2.361 0.861 1.00 92.88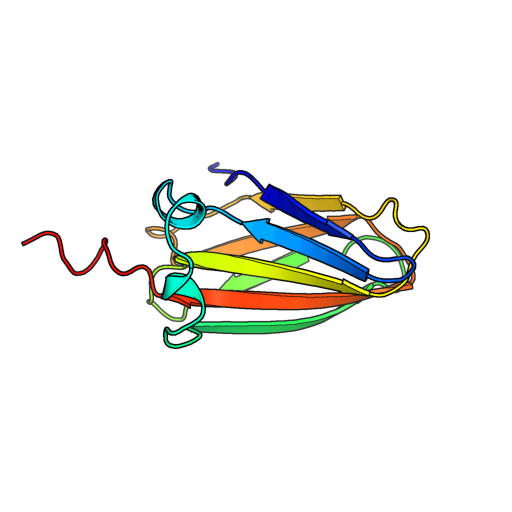 102 PHE A C 1
ATOM 796 O O . PHE A 1 102 ? 3.652 2.600 1.749 1.00 92.88 102 PHE A O 1
ATOM 803 N N . SER A 1 103 ? 1.755 3.098 0.664 1.00 91.19 103 SER A N 1
ATOM 804 C CA . SER A 1 103 ? 1.297 4.165 1.552 1.00 91.19 103 SER A CA 1
ATOM 805 C C . SER A 1 103 ? -0.141 3.887 1.948 1.00 91.19 103 SER A C 1
ATOM 807 O O . SER A 1 103 ? -0.982 3.691 1.082 1.00 91.19 103 SER A O 1
ATOM 809 N N . PHE A 1 104 ? -0.437 3.871 3.242 1.00 88.81 104 PHE A N 1
ATOM 810 C CA . PHE A 1 104 ? -1.805 3.739 3.737 1.00 88.81 104 PHE A CA 1
ATOM 811 C C . PHE A 1 104 ? -2.185 4.948 4.568 1.00 88.81 104 PHE A C 1
ATOM 813 O O . PHE A 1 104 ? -1.376 5.494 5.323 1.00 88.81 104 PHE A O 1
ATOM 820 N N . TYR A 1 105 ? -3.448 5.324 4.442 1.00 85.88 105 TYR A N 1
ATOM 821 C CA . TYR A 1 105 ? -4.051 6.451 5.133 1.00 85.88 105 TYR A CA 1
ATOM 822 C C . TYR A 1 105 ? -5.050 5.951 6.173 1.00 85.88 105 TYR A C 1
ATOM 824 O O . TYR A 1 105 ? -5.611 4.864 6.041 1.00 85.88 105 TYR A O 1
ATOM 832 N N . GLU A 1 106 ? -5.265 6.734 7.225 1.00 82.12 106 GLU A N 1
ATOM 833 C CA . GLU A 1 106 ? -6.202 6.378 8.293 1.00 82.12 106 GLU A CA 1
ATOM 834 C C . GLU A 1 106 ? -7.651 6.274 7.782 1.00 82.12 106 GLU A C 1
ATOM 836 O O . GLU A 1 106 ? -8.098 7.096 6.974 1.00 82.12 106 GLU A O 1
ATOM 841 N N . ASN A 1 107 ? -8.417 5.289 8.268 1.00 76.12 107 ASN A N 1
ATOM 842 C CA . ASN A 1 107 ? -9.843 5.199 7.948 1.00 76.12 107 ASN A CA 1
ATOM 843 C C . ASN A 1 107 ? -10.679 6.214 8.747 1.00 76.12 107 ASN A C 1
ATOM 845 O O . ASN A 1 107 ? -10.784 6.125 9.965 1.00 76.12 107 ASN A O 1
ATOM 849 N N . MET A 1 108 ? -11.351 7.139 8.054 1.00 68.06 108 MET A N 1
ATOM 850 C CA . MET A 1 108 ? -12.142 8.202 8.689 1.00 68.06 108 MET A CA 1
ATOM 851 C C . MET A 1 108 ? -13.515 7.775 9.221 1.00 68.06 108 MET A C 1
ATOM 853 O O . MET A 1 108 ? -14.093 8.489 10.037 1.00 68.06 108 MET A O 1
ATOM 857 N N . TYR A 1 109 ? -14.070 6.673 8.722 1.00 68.38 109 TYR A N 1
ATOM 858 C CA . TYR A 1 109 ? -15.449 6.272 9.011 1.00 68.38 109 TYR A CA 1
ATOM 859 C C . TYR A 1 109 ? -15.546 5.301 10.182 1.00 68.38 109 TYR A C 1
ATOM 861 O O . TYR A 1 109 ? -16.615 5.151 10.764 1.00 68.38 109 TYR A O 1
ATOM 869 N N . VAL A 1 110 ? -14.433 4.676 10.565 1.00 64.00 110 VAL A N 1
ATOM 870 C CA . VAL A 1 110 ? -14.380 3.801 11.741 1.00 64.00 110 VAL A CA 1
ATOM 871 C C . VAL A 1 110 ? -14.565 4.620 13.016 1.00 64.00 110 VAL A C 1
ATOM 873 O O . VAL A 1 110 ? -15.376 4.259 13.859 1.00 64.00 110 VAL A O 1
ATOM 876 N N . TYR A 1 111 ? -13.870 5.753 13.130 1.00 60.84 111 TYR A N 1
ATOM 877 C CA . TYR A 1 111 ? -13.898 6.600 14.328 1.00 60.84 111 TYR A CA 1
ATOM 878 C C . TYR A 1 111 ? -15.108 7.543 14.396 1.00 60.84 111 TYR A C 1
ATOM 880 O O . TYR A 1 111 ? -15.222 8.324 15.333 1.00 60.84 111 TYR A O 1
ATOM 888 N N . LYS A 1 112 ? -15.992 7.509 13.390 1.00 53.34 112 LYS A N 1
ATOM 889 C CA . LYS A 1 112 ? -17.196 8.353 13.307 1.00 53.34 112 LYS A CA 1
ATOM 890 C C . LYS A 1 112 ? -18.509 7.583 13.475 1.00 53.34 112 LYS A C 1
ATOM 892 O O . LYS A 1 112 ? -19.568 8.165 13.263 1.00 53.34 112 LYS A O 1
ATOM 897 N N . ARG A 1 113 ? -18.464 6.301 13.852 1.00 47.09 113 ARG A N 1
ATOM 898 C CA . ARG A 1 113 ? -19.650 5.586 14.345 1.00 47.09 113 ARG A CA 1
ATOM 899 C C . ARG A 1 113 ? -19.913 6.016 15.793 1.00 47.09 113 ARG A C 1
ATOM 901 O O . ARG A 1 113 ? -19.519 5.305 16.709 1.00 47.09 113 ARG A O 1
ATOM 908 N N . ASN A 1 114 ? -20.498 7.201 15.962 1.00 36.88 114 ASN A N 1
ATOM 909 C CA . ASN A 1 114 ? -21.234 7.552 17.177 1.00 36.88 114 ASN A CA 1
ATOM 910 C C . ASN A 1 114 ? -22.675 7.082 17.013 1.00 36.88 114 ASN A C 1
ATOM 912 O O . ASN A 1 114 ? -23.236 7.359 15.927 1.00 36.88 114 ASN A O 1
#

Organism: Simulium nigrimanum (NCBI:txid683695)

pLDDT: mean 80.39, std 12.1, range [36.88, 94.31]

Sequence (114 aa):
IYSPAVWQHSRTSNQVKFCLNTYDYCNKTNNVRTRAKVFEKKGETRYGGPDVLLNGNGKHLGCGEITLVGGDGRNTIICANFRKNWTEGMCRIHGVAVAYTFSFYENMYVYKRN